Protein AF-A0A367ASD3-F1 (afdb_monomer)

Structure (mmCIF, N/CA/C/O backbone):
data_AF-A0A367ASD3-F1
#
_entry.id   AF-A0A367ASD3-F1
#
loop_
_atom_site.group_PDB
_atom_site.id
_atom_site.type_symbol
_atom_site.label_atom_id
_atom_site.label_alt_id
_atom_site.label_comp_id
_atom_site.label_asym_id
_atom_site.label_entity_id
_atom_site.label_seq_id
_atom_site.pdbx_PDB_ins_code
_atom_site.Cartn_x
_atom_site.Cartn_y
_atom_site.Cartn_z
_atom_site.occupancy
_atom_site.B_iso_or_equiv
_atom_site.auth_seq_id
_atom_site.auth_comp_id
_atom_site.auth_asym_id
_atom_site.auth_atom_id
_atom_site.pdbx_PDB_model_num
ATOM 1 N N . MET A 1 1 ? 16.271 14.890 27.462 1.00 40.84 1 MET A N 1
ATOM 2 C CA . MET A 1 1 ? 15.020 14.774 26.694 1.00 40.84 1 MET A CA 1
ATOM 3 C C . MET A 1 1 ? 15.464 14.511 25.269 1.00 40.84 1 MET A C 1
ATOM 5 O O . MET A 1 1 ? 15.968 15.437 24.648 1.00 40.84 1 MET A O 1
ATOM 9 N N . GLN A 1 2 ? 15.501 13.243 24.850 1.00 39.78 2 GLN A N 1
ATOM 10 C CA . GLN A 1 2 ? 15.823 12.922 23.456 1.00 39.78 2 GLN A CA 1
ATOM 11 C C . GLN A 1 2 ? 14.712 13.502 22.568 1.00 39.78 2 GLN A C 1
ATOM 13 O O . GLN A 1 2 ? 13.567 13.550 23.035 1.00 39.78 2 GLN A O 1
ATOM 18 N N . PRO A 1 3 ? 15.024 14.004 21.360 1.00 47.84 3 PRO A N 1
ATOM 19 C CA . PRO A 1 3 ? 13.974 14.286 20.393 1.00 47.84 3 PRO A CA 1
ATOM 20 C C . PRO A 1 3 ? 13.207 12.981 20.166 1.00 47.84 3 PRO A C 1
ATOM 22 O O . PRO A 1 3 ? 13.816 11.916 20.211 1.00 47.84 3 PRO A O 1
ATOM 25 N N . LEU A 1 4 ? 11.883 13.058 20.023 1.00 57.97 4 LEU A N 1
ATOM 26 C CA . LEU A 1 4 ? 11.088 11.909 19.585 1.00 57.97 4 LEU A CA 1
ATOM 27 C C . LEU A 1 4 ? 11.756 11.392 18.305 1.00 57.97 4 LEU A C 1
ATOM 29 O O . LEU A 1 4 ? 11.922 12.179 17.376 1.00 57.97 4 LEU A O 1
ATOM 33 N N . ASP A 1 5 ? 12.267 10.160 18.357 1.00 64.56 5 ASP A N 1
ATOM 34 C CA . ASP A 1 5 ? 13.192 9.609 17.368 1.00 64.56 5 ASP A CA 1
ATOM 35 C C . ASP A 1 5 ? 12.629 9.792 15.952 1.00 64.56 5 ASP A C 1
ATOM 37 O O . ASP A 1 5 ? 11.480 9.439 15.682 1.00 64.56 5 ASP A O 1
ATOM 41 N N . GLU A 1 6 ? 13.425 10.393 15.066 1.00 67.50 6 GLU A N 1
ATOM 42 C CA . GLU A 1 6 ? 13.063 10.546 13.658 1.00 67.50 6 GLU A CA 1
ATOM 43 C C . GLU A 1 6 ? 12.808 9.156 13.042 1.00 67.50 6 GLU A C 1
ATOM 45 O O . GLU A 1 6 ? 13.503 8.190 13.386 1.00 67.50 6 GLU A O 1
ATOM 50 N N . PRO A 1 7 ? 11.796 9.020 12.168 1.00 74.06 7 PRO A N 1
ATOM 51 C CA . PRO A 1 7 ? 11.500 7.758 11.501 1.00 74.06 7 PRO A CA 1
ATOM 52 C C . PRO A 1 7 ? 12.717 7.251 10.724 1.00 74.06 7 PRO A C 1
ATOM 54 O O . PRO A 1 7 ? 13.520 8.019 10.198 1.00 74.06 7 PRO A O 1
ATOM 57 N N . THR A 1 8 ? 12.860 5.929 10.637 1.00 88.12 8 THR A N 1
ATOM 58 C CA . THR A 1 8 ? 13.898 5.352 9.780 1.00 88.12 8 THR A CA 1
ATOM 59 C C . THR A 1 8 ? 13.582 5.656 8.317 1.00 88.12 8 THR A C 1
ATOM 61 O O . THR A 1 8 ? 12.414 5.732 7.939 1.00 88.12 8 THR A O 1
ATOM 64 N N . GLU A 1 9 ? 14.613 5.740 7.474 1.00 88.81 9 GLU A N 1
ATOM 65 C CA . GLU A 1 9 ? 14.449 5.902 6.021 1.00 88.81 9 GLU A CA 1
ATOM 66 C C . GLU A 1 9 ? 13.458 4.878 5.444 1.00 88.81 9 GLU A C 1
ATOM 68 O O . GLU A 1 9 ? 12.598 5.221 4.642 1.00 88.81 9 GLU A O 1
ATOM 73 N N . PHE A 1 10 ? 13.516 3.627 5.909 1.00 91.25 10 PHE A N 1
ATOM 74 C CA . PHE A 1 10 ? 12.555 2.596 5.524 1.00 91.25 10 PHE A CA 1
ATOM 75 C C . PHE A 1 10 ? 11.101 3.019 5.802 1.00 91.25 10 PHE A C 1
ATOM 77 O O . PHE A 1 10 ? 10.257 2.936 4.912 1.00 91.25 10 PHE A O 1
ATOM 84 N N . VAL A 1 11 ? 10.801 3.499 7.013 1.00 90.81 11 VAL A N 1
ATOM 85 C CA . VAL A 1 11 ? 9.446 3.927 7.398 1.00 90.81 11 VAL A CA 1
ATOM 86 C C . VAL A 1 11 ? 9.010 5.158 6.603 1.00 90.81 11 VAL A C 1
ATOM 88 O O . VAL A 1 11 ? 7.872 5.204 6.137 1.00 90.81 11 VAL A O 1
ATOM 91 N N . GLU A 1 12 ? 9.907 6.123 6.390 1.00 89.12 12 GLU A N 1
ATOM 92 C CA . GLU A 1 12 ? 9.629 7.302 5.561 1.00 89.12 12 GLU A CA 1
ATOM 93 C C . GLU A 1 12 ? 9.273 6.912 4.124 1.00 89.12 12 GLU A C 1
ATOM 95 O O . GLU A 1 12 ? 8.259 7.363 3.590 1.00 89.12 12 GLU A O 1
ATOM 100 N N . GLN A 1 13 ? 10.057 6.024 3.511 1.00 90.81 13 GLN A N 1
ATOM 101 C CA . GLN A 1 13 ? 9.833 5.574 2.138 1.00 90.81 13 GLN A CA 1
ATOM 102 C C . GLN A 1 13 ? 8.567 4.716 2.014 1.00 90.81 13 GLN A C 1
ATOM 104 O O . GLN A 1 13 ? 7.828 4.848 1.039 1.00 90.81 13 GLN A O 1
ATOM 109 N N . MET A 1 14 ? 8.242 3.894 3.019 1.00 92.81 14 MET A N 1
ATOM 110 C CA . MET A 1 14 ? 6.955 3.189 3.064 1.00 92.81 14 MET A CA 1
ATOM 111 C C . MET A 1 14 ? 5.778 4.162 3.171 1.00 92.81 14 MET A C 1
ATOM 113 O O . MET A 1 14 ? 4.763 3.973 2.501 1.00 92.81 14 MET A O 1
ATOM 117 N N . TYR A 1 15 ? 5.898 5.216 3.981 1.00 91.44 15 TYR A N 1
ATOM 118 C CA . TYR A 1 15 ? 4.849 6.226 4.098 1.00 91.44 15 TYR A CA 1
ATOM 119 C C . TYR A 1 15 ? 4.668 6.997 2.786 1.00 91.44 15 TYR A C 1
ATOM 121 O O . TYR A 1 15 ? 3.534 7.195 2.343 1.00 91.44 15 TYR A O 1
ATOM 129 N N . LEU A 1 16 ? 5.766 7.365 2.117 1.00 90.06 16 LEU A N 1
ATOM 130 C CA . LEU A 1 16 ? 5.723 7.985 0.792 1.00 90.06 16 LEU A CA 1
ATOM 131 C C . LEU A 1 16 ? 5.032 7.082 -0.234 1.00 90.06 16 LEU A C 1
ATOM 133 O O . LEU A 1 16 ? 4.133 7.559 -0.919 1.00 90.06 16 LEU A O 1
ATOM 137 N N . ALA A 1 17 ? 5.331 5.780 -0.264 1.00 92.50 17 ALA A N 1
ATOM 138 C CA . ALA A 1 17 ? 4.645 4.836 -1.152 1.00 92.50 17 ALA A CA 1
ATOM 139 C C . ALA A 1 17 ? 3.120 4.797 -0.917 1.00 92.50 17 ALA A C 1
ATOM 141 O O . ALA A 1 17 ? 2.334 4.640 -1.850 1.00 92.50 17 ALA A O 1
ATOM 142 N N . VAL A 1 18 ? 2.662 4.982 0.325 1.00 93.38 18 VAL A N 1
ATOM 143 C CA . VAL A 1 18 ? 1.227 5.081 0.633 1.00 93.38 18 VAL A CA 1
ATOM 144 C C . VAL A 1 18 ? 0.636 6.417 0.169 1.00 93.38 18 VAL A C 1
ATOM 146 O O . VAL A 1 18 ? -0.470 6.441 -0.374 1.00 93.38 18 VAL A O 1
ATOM 149 N N . VAL A 1 19 ? 1.350 7.528 0.379 1.00 90.44 19 VAL A N 1
ATOM 150 C CA . VAL A 1 19 ? 0.925 8.883 -0.020 1.00 90.44 19 VAL A CA 1
ATOM 151 C C . VAL A 1 19 ? 0.854 9.032 -1.539 1.00 90.44 19 VAL A C 1
ATOM 153 O O . VAL A 1 19 ? -0.086 9.637 -2.053 1.00 90.44 19 VAL A O 1
ATOM 156 N N . GLU A 1 20 ? 1.827 8.469 -2.249 1.00 90.81 20 GLU A N 1
ATOM 157 C CA . GLU A 1 20 ? 1.889 8.413 -3.714 1.00 90.81 20 GLU A CA 1
ATOM 158 C C . GLU A 1 20 ? 0.974 7.331 -4.298 1.00 90.81 20 GLU A C 1
ATOM 160 O O . GLU A 1 20 ? 0.796 7.223 -5.514 1.00 90.81 20 GLU A O 1
ATOM 165 N N . GLU A 1 21 ? 0.336 6.567 -3.415 1.00 93.56 21 GLU A N 1
ATOM 166 C CA . GLU A 1 21 ? -0.616 5.521 -3.734 1.00 93.56 21 GLU A CA 1
ATOM 167 C C . GLU A 1 21 ? -0.013 4.444 -4.640 1.00 93.56 21 GLU A C 1
ATOM 169 O O . GLU A 1 21 ? -0.672 3.997 -5.576 1.00 93.56 21 GLU A O 1
ATOM 174 N N . SER A 1 22 ? 1.244 4.061 -4.412 1.00 94.38 22 SER A N 1
ATOM 175 C CA . SER A 1 22 ? 1.999 3.108 -5.232 1.00 94.38 22 SER A CA 1
ATOM 176 C C . SER A 1 22 ? 1.292 1.759 -5.363 1.00 94.38 22 SER A C 1
ATOM 178 O O . SER A 1 22 ? 0.518 1.342 -4.488 1.00 94.38 22 SER A O 1
ATOM 180 N N . TRP A 1 23 ? 1.575 1.046 -6.456 1.00 95.56 23 TRP A N 1
ATOM 181 C CA . TRP A 1 23 ? 1.150 -0.346 -6.583 1.00 95.56 23 TRP A CA 1
ATOM 182 C C . TRP A 1 23 ? 1.956 -1.233 -5.631 1.00 95.56 23 TRP A C 1
ATOM 184 O O . TRP A 1 23 ? 3.151 -1.018 -5.429 1.00 95.56 23 TRP A O 1
ATOM 194 N N . LEU A 1 24 ? 1.336 -2.283 -5.085 1.00 96.31 24 LEU A N 1
ATOM 195 C CA . LEU A 1 24 ? 2.019 -3.197 -4.160 1.00 96.31 24 LEU A CA 1
ATOM 196 C C . LEU A 1 24 ? 3.270 -3.846 -4.766 1.00 96.31 24 LEU A C 1
ATOM 198 O O . LEU A 1 24 ? 4.229 -4.100 -4.041 1.00 96.31 24 LEU A O 1
ATOM 202 N N . TRP A 1 25 ? 3.285 -4.103 -6.079 1.00 95.44 25 TRP A N 1
ATOM 203 C CA . TRP A 1 25 ? 4.454 -4.690 -6.744 1.00 95.44 25 TRP A CA 1
ATOM 204 C C . TRP A 1 25 ? 5.669 -3.750 -6.804 1.00 95.44 25 TRP A C 1
ATOM 206 O O . TRP A 1 25 ? 6.789 -4.235 -6.952 1.00 95.44 25 TRP A O 1
ATOM 216 N N . GLU A 1 26 ? 5.469 -2.435 -6.676 1.00 94.38 26 GLU A N 1
ATOM 217 C CA . GLU A 1 26 ? 6.547 -1.436 -6.691 1.00 94.38 26 GLU A CA 1
ATOM 218 C C . GLU A 1 26 ? 7.197 -1.276 -5.316 1.00 94.38 26 GLU A C 1
ATOM 220 O O . GLU A 1 26 ? 8.391 -1.009 -5.227 1.00 94.38 26 GLU A O 1
ATOM 225 N N . VAL A 1 27 ? 6.432 -1.486 -4.239 1.00 94.06 27 VAL A N 1
ATOM 226 C CA . VAL A 1 27 ? 6.848 -1.173 -2.862 1.00 94.06 27 VAL A CA 1
ATOM 227 C C . VAL A 1 27 ? 8.206 -1.787 -2.485 1.00 94.06 27 VAL A C 1
ATOM 229 O O . VAL A 1 27 ? 9.055 -1.059 -1.970 1.00 94.06 27 VAL A O 1
ATOM 232 N N . PRO A 1 28 ? 8.485 -3.085 -2.732 1.00 94.62 28 PRO A N 1
ATOM 233 C CA . PRO A 1 28 ? 9.779 -3.662 -2.367 1.00 94.62 28 PRO A CA 1
ATOM 234 C C . PRO A 1 28 ? 10.916 -3.264 -3.315 1.00 94.62 28 PRO A C 1
ATOM 236 O O . PRO A 1 28 ? 12.081 -3.378 -2.940 1.00 94.62 28 PRO A O 1
ATOM 239 N N . LEU A 1 29 ? 10.602 -2.828 -4.541 1.00 90.81 29 LEU A N 1
ATOM 240 C CA . LEU A 1 29 ? 11.611 -2.479 -5.545 1.00 90.81 29 LEU A CA 1
ATOM 241 C C . LEU A 1 29 ? 12.361 -1.198 -5.181 1.00 90.81 29 LEU A C 1
ATOM 243 O O . LEU A 1 29 ? 13.493 -1.020 -5.628 1.00 90.81 29 LEU A O 1
ATOM 247 N N . GLY A 1 30 ? 11.752 -0.349 -4.351 1.00 80.94 30 GLY A N 1
ATOM 248 C CA . GLY A 1 30 ? 12.292 0.966 -4.056 1.00 80.94 30 GLY A CA 1
ATOM 249 C C . GLY A 1 30 ? 12.050 1.956 -5.193 1.00 80.94 30 GLY A C 1
ATOM 250 O O . GLY A 1 30 ? 11.450 1.625 -6.219 1.00 80.94 30 GLY A O 1
ATOM 251 N N . VAL A 1 31 ? 12.504 3.193 -5.005 1.00 74.06 31 VAL A N 1
ATOM 252 C CA . VAL A 1 31 ? 12.306 4.276 -5.976 1.00 74.06 31 VAL A CA 1
ATOM 253 C C . VAL A 1 31 ? 13.643 4.967 -6.250 1.00 74.06 31 VAL A C 1
ATOM 255 O O . VAL A 1 31 ? 14.314 5.386 -5.304 1.00 74.06 31 VAL A O 1
ATOM 258 N N . PRO A 1 32 ? 14.0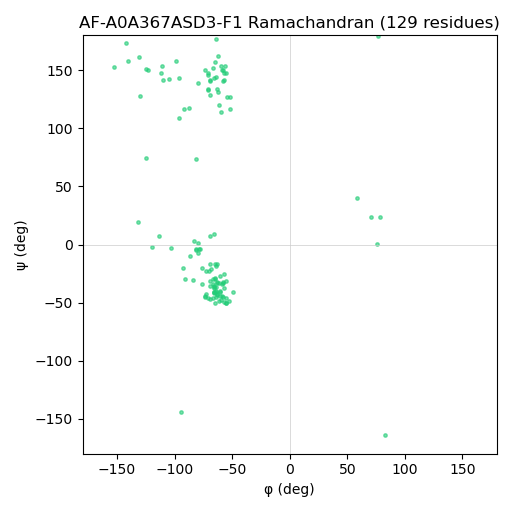48 5.114 -7.525 1.00 67.38 32 PRO A N 1
ATOM 259 C CA . PRO A 1 32 ? 15.151 5.991 -7.888 1.00 67.38 32 PRO A CA 1
ATOM 260 C C . PRO A 1 32 ? 14.673 7.450 -7.942 1.00 67.38 32 PRO A C 1
ATOM 262 O O . PRO A 1 32 ? 13.638 7.743 -8.538 1.00 67.38 32 PRO A O 1
ATOM 265 N N . ASP A 1 33 ? 15.471 8.397 -7.445 1.00 67.75 33 ASP A N 1
ATOM 266 C CA . ASP A 1 33 ? 15.178 9.846 -7.517 1.00 67.75 33 ASP A CA 1
ATOM 267 C C . ASP A 1 33 ? 15.253 10.461 -8.944 1.00 67.75 33 ASP A C 1
ATOM 269 O O . ASP A 1 33 ? 15.137 11.674 -9.159 1.00 67.75 33 ASP A O 1
ATOM 273 N N . GLY A 1 34 ? 15.415 9.612 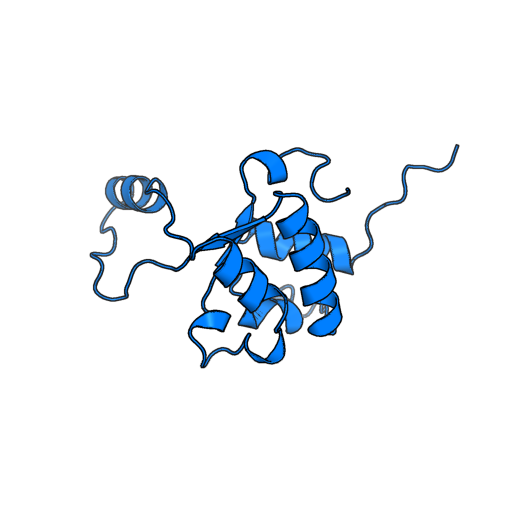-9.963 1.00 57.00 34 GLY A N 1
ATOM 274 C CA . GLY A 1 34 ? 15.231 9.944 -11.375 1.00 57.00 34 GLY A CA 1
ATOM 275 C C . GLY A 1 34 ? 16.345 10.770 -12.025 1.00 57.00 34 GLY A C 1
ATOM 276 O O . GLY A 1 34 ? 16.235 11.064 -13.214 1.00 57.00 34 GLY A O 1
ATOM 277 N N . HIS A 1 35 ? 17.417 11.133 -11.309 1.00 56.44 35 HIS A N 1
ATOM 278 C CA . HIS A 1 35 ? 18.497 11.984 -11.849 1.00 56.44 35 HIS A CA 1
ATOM 279 C C . HIS A 1 35 ? 19.912 11.445 -11.577 1.00 56.44 35 HIS A C 1
ATOM 281 O O . HIS A 1 35 ? 20.893 12.182 -11.682 1.00 56.44 35 HIS A O 1
ATOM 287 N N . GLY A 1 36 ? 20.027 10.149 -11.274 1.00 55.84 36 GLY A N 1
ATOM 288 C CA . GLY A 1 36 ? 21.294 9.509 -10.909 1.00 55.84 36 GLY A CA 1
ATOM 289 C C . GLY A 1 36 ? 21.726 9.786 -9.467 1.00 55.84 36 GLY A C 1
ATOM 290 O O . GLY A 1 36 ? 22.926 9.757 -9.194 1.00 55.84 36 GLY A O 1
ATOM 291 N N . GLY A 1 37 ? 20.782 10.111 -8.579 1.00 58.06 37 GLY A N 1
ATOM 292 C CA . GLY A 1 37 ? 21.032 10.287 -7.154 1.00 58.06 37 GLY A CA 1
ATOM 293 C C . GLY A 1 37 ? 20.768 9.015 -6.342 1.00 58.06 37 GLY A C 1
ATOM 294 O O . GLY A 1 37 ? 21.129 7.920 -6.774 1.00 58.06 37 GLY A O 1
ATOM 295 N N . TYR A 1 38 ? 20.249 9.181 -5.122 1.00 61.88 38 TYR A N 1
ATOM 296 C CA . TYR A 1 38 ? 20.167 8.118 -4.115 1.00 61.88 38 TYR A CA 1
ATOM 297 C C . TYR A 1 38 ? 19.118 7.064 -4.497 1.00 61.88 38 TYR A C 1
ATOM 299 O O . TYR A 1 38 ? 17.989 7.386 -4.868 1.00 61.88 38 TYR A O 1
ATOM 307 N N . GLU A 1 39 ? 19.500 5.791 -4.394 1.00 76.38 39 GLU A N 1
ATOM 308 C CA . GLU A 1 39 ? 18.575 4.663 -4.495 1.00 76.38 39 GLU A CA 1
ATOM 309 C C . GLU A 1 39 ? 17.996 4.387 -3.105 1.00 76.38 39 GLU A C 1
ATOM 311 O O . GLU A 1 39 ? 18.736 4.067 -2.173 1.00 76.38 39 GLU A O 1
ATOM 316 N N . HIS A 1 40 ? 16.678 4.530 -2.961 1.00 83.81 40 HIS A N 1
ATOM 317 C CA . HIS A 1 40 ? 15.968 4.122 -1.753 1.00 83.81 40 HIS A CA 1
ATOM 318 C C . HIS A 1 40 ? 15.484 2.685 -1.925 1.00 83.81 40 HIS A C 1
ATOM 320 O O . HIS A 1 40 ? 14.652 2.417 -2.792 1.00 83.81 40 HIS A O 1
ATOM 326 N N . GLY A 1 41 ? 15.979 1.768 -1.095 1.00 84.50 41 GLY A N 1
ATOM 327 C CA . GLY A 1 41 ? 15.753 0.332 -1.269 1.00 84.50 41 GLY A CA 1
ATOM 328 C C . GLY A 1 41 ? 16.720 -0.306 -2.283 1.00 84.50 41 GLY A C 1
ATOM 329 O O . GLY A 1 41 ? 17.758 0.278 -2.591 1.00 84.50 41 GLY A O 1
ATOM 330 N N . PRO A 1 42 ? 16.436 -1.523 -2.785 1.00 91.75 42 PRO A N 1
ATOM 331 C CA . PRO A 1 42 ? 15.241 -2.326 -2.532 1.00 91.75 42 PRO A CA 1
ATOM 332 C C . PRO A 1 42 ? 15.129 -2.768 -1.069 1.00 91.75 42 PRO A C 1
ATOM 334 O O . PRO A 1 42 ? 16.124 -2.870 -0.351 1.00 91.75 42 PRO A O 1
ATOM 337 N N . TRP A 1 43 ? 13.908 -3.065 -0.641 1.00 93.19 43 TRP A N 1
ATOM 338 C CA . TRP A 1 43 ? 13.598 -3.491 0.724 1.00 93.19 43 TRP A CA 1
ATOM 339 C C . TRP A 1 43 ? 13.166 -4.958 0.746 1.00 93.19 43 TRP A C 1
ATOM 341 O O . TRP A 1 43 ? 12.643 -5.476 -0.242 1.00 93.19 43 TRP A O 1
ATOM 351 N N . ASP A 1 44 ? 13.365 -5.645 1.875 1.00 95.69 44 ASP A N 1
ATOM 352 C CA . ASP A 1 44 ? 12.851 -7.007 2.050 1.00 95.69 44 ASP A CA 1
ATOM 353 C C . ASP A 1 44 ? 11.311 -6.985 1.946 1.00 95.69 44 ASP A C 1
ATOM 355 O O . ASP A 1 44 ? 10.659 -6.343 2.777 1.00 95.69 44 ASP A O 1
ATOM 359 N N . PRO A 1 45 ? 10.692 -7.705 0.985 1.00 96.81 45 PRO A N 1
ATOM 360 C CA . PRO A 1 45 ? 9.237 -7.753 0.867 1.00 96.81 45 PRO A CA 1
ATOM 361 C C . PRO A 1 45 ? 8.541 -8.197 2.161 1.00 96.81 45 PRO A C 1
ATOM 363 O O . PRO A 1 45 ? 7.431 -7.750 2.453 1.00 96.81 45 PRO A O 1
ATOM 366 N N . ALA A 1 46 ? 9.185 -9.052 2.966 1.00 97.75 46 ALA A N 1
ATOM 367 C CA . ALA A 1 46 ? 8.646 -9.463 4.257 1.00 97.75 46 ALA A CA 1
ATOM 368 C C . ALA A 1 46 ? 8.647 -8.316 5.280 1.00 97.75 46 ALA A C 1
ATOM 370 O O . ALA A 1 46 ? 7.770 -8.268 6.140 1.00 97.75 46 ALA A O 1
ATOM 371 N N . GLU A 1 47 ? 9.605 -7.393 5.207 1.00 96.62 47 GLU A N 1
ATOM 372 C CA . GLU A 1 47 ? 9.644 -6.199 6.051 1.00 96.62 47 GLU A CA 1
ATOM 373 C C . GLU A 1 47 ? 8.592 -5.173 5.629 1.00 96.62 47 GLU A C 1
ATOM 375 O O . GLU A 1 47 ? 7.821 -4.726 6.480 1.00 96.62 47 GLU A O 1
ATOM 380 N N . CYS A 1 48 ? 8.455 -4.914 4.323 1.00 97.00 48 CYS A N 1
ATOM 381 C CA . CYS A 1 48 ? 7.371 -4.089 3.777 1.00 97.00 48 CYS A CA 1
ATOM 382 C C . CYS A 1 48 ? 5.995 -4.628 4.196 1.00 97.00 48 CYS A C 1
ATOM 384 O O . CYS A 1 48 ? 5.144 -3.880 4.673 1.00 97.00 48 CYS A O 1
ATOM 386 N N . SER A 1 49 ? 5.791 -5.945 4.079 1.00 98.12 49 SER A N 1
ATOM 387 C CA . SER A 1 49 ? 4.575 -6.630 4.533 1.00 98.12 49 SER A CA 1
ATOM 388 C C . SER A 1 49 ? 4.301 -6.408 6.017 1.00 98.12 49 SER A C 1
ATOM 390 O O . SER A 1 49 ? 3.199 -5.988 6.366 1.00 98.12 49 SER A O 1
ATOM 392 N N . ARG A 1 50 ? 5.290 -6.612 6.898 1.00 97.81 50 ARG A N 1
ATOM 393 C CA . ARG A 1 50 ? 5.117 -6.374 8.342 1.00 97.81 50 ARG A CA 1
ATOM 394 C C . ARG A 1 50 ? 4.700 -4.934 8.638 1.00 97.81 50 ARG A C 1
ATOM 396 O O . ARG A 1 50 ? 3.776 -4.736 9.427 1.00 97.81 50 ARG A O 1
ATOM 403 N N . GLN A 1 51 ? 5.341 -3.953 8.003 1.00 96.00 51 GLN A N 1
ATOM 404 C CA . GLN A 1 51 ? 5.014 -2.542 8.206 1.00 96.00 51 GLN A CA 1
ATOM 405 C C . GLN A 1 51 ? 3.595 -2.218 7.723 1.00 96.00 51 GLN A C 1
ATOM 407 O O . 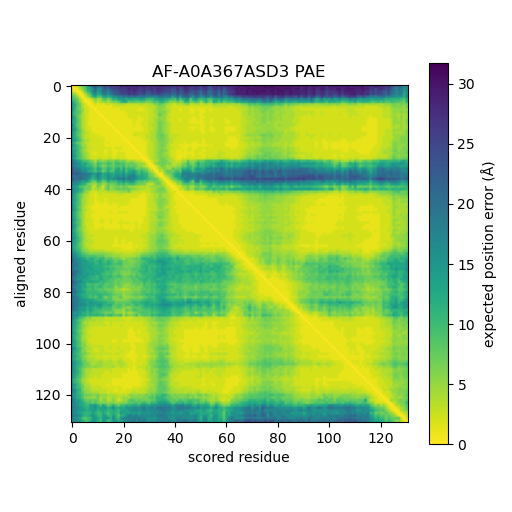GLN A 1 51 ? 2.790 -1.677 8.480 1.00 96.00 51 GLN A O 1
ATOM 412 N N . LEU A 1 52 ? 3.249 -2.610 6.493 1.00 96.69 52 LEU A N 1
ATOM 413 C CA . LEU A 1 52 ? 1.939 -2.324 5.906 1.00 96.69 52 LEU A CA 1
ATOM 414 C C . LEU A 1 52 ? 0.797 -3.045 6.630 1.00 96.69 52 LEU A C 1
ATOM 416 O O . LEU A 1 52 ? -0.266 -2.458 6.808 1.00 96.69 52 LEU A O 1
ATOM 420 N N . VAL A 1 53 ? 1.003 -4.282 7.095 1.00 97.94 53 VAL A N 1
ATOM 421 C CA . VAL A 1 53 ? 0.023 -4.992 7.936 1.00 97.94 53 VAL A CA 1
ATOM 422 C C . VAL A 1 53 ? -0.167 -4.277 9.271 1.00 97.94 53 VAL A C 1
ATOM 424 O O . VAL A 1 53 ? -1.300 -4.151 9.722 1.00 97.94 53 VAL A O 1
ATOM 427 N N . THR A 1 54 ? 0.908 -3.774 9.882 1.00 95.94 54 THR A N 1
ATOM 428 C CA . THR A 1 54 ? 0.826 -3.028 11.149 1.00 95.94 54 THR A CA 1
ATOM 429 C C . THR A 1 54 ? -0.021 -1.769 10.979 1.00 95.94 54 THR A C 1
ATOM 431 O O . THR A 1 54 ? -0.965 -1.549 11.736 1.00 95.94 54 THR A O 1
ATOM 434 N N . TRP A 1 55 ? 0.241 -0.986 9.931 1.00 95.50 55 TRP A N 1
ATOM 435 C CA . TRP A 1 55 ? -0.564 0.192 9.615 1.00 95.50 55 TRP A CA 1
ATOM 436 C C . TRP A 1 55 ? -1.998 -0.142 9.201 1.00 95.50 55 TRP A C 1
ATOM 438 O O . TRP A 1 55 ? -2.919 0.604 9.534 1.00 95.50 55 TRP A O 1
ATOM 448 N N . PHE A 1 56 ? -2.216 -1.251 8.494 1.00 96.25 56 PHE A N 1
ATOM 449 C CA . PHE A 1 56 ? -3.553 -1.692 8.104 1.00 96.25 56 PHE A CA 1
ATOM 450 C C . PHE A 1 56 ? -4.378 -2.100 9.328 1.00 96.25 56 PHE A C 1
ATOM 452 O O . PHE A 1 56 ? -5.512 -1.651 9.482 1.00 96.25 56 PHE A O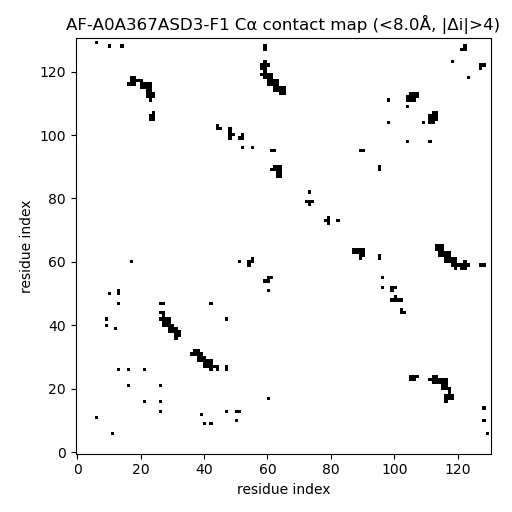 1
ATOM 459 N N . ASP A 1 57 ? -3.797 -2.889 10.235 1.00 95.81 57 ASP A N 1
ATOM 460 C CA . ASP A 1 57 ? -4.442 -3.318 11.481 1.00 95.81 57 ASP A CA 1
ATOM 461 C C . ASP A 1 57 ? -4.704 -2.116 12.420 1.00 95.81 57 ASP A C 1
ATOM 463 O O . ASP A 1 57 ? -5.689 -2.113 13.160 1.00 95.81 57 ASP A O 1
ATOM 467 N N . ALA A 1 58 ? -3.886 -1.058 12.339 1.00 93.19 58 ALA A N 1
ATOM 468 C CA . ALA A 1 58 ? -4.119 0.230 13.002 1.00 93.19 58 ALA A CA 1
ATOM 469 C C . ALA A 1 58 ? -5.140 1.136 12.276 1.00 93.19 58 ALA A C 1
ATOM 471 O O . ALA A 1 58 ? -5.480 2.214 12.768 1.00 93.19 58 ALA A O 1
ATOM 472 N N . GLY A 1 59 ? -5.649 0.717 11.114 1.00 93.12 59 GLY A N 1
ATOM 473 C CA . GLY A 1 59 ? -6.622 1.464 10.320 1.00 93.12 59 GLY A CA 1
ATOM 474 C C . GLY A 1 59 ? -6.050 2.712 9.649 1.00 93.12 59 GLY A C 1
ATOM 475 O O . GLY A 1 59 ? -6.806 3.636 9.363 1.00 93.12 59 GLY A O 1
ATOM 476 N N . LEU A 1 60 ? -4.738 2.773 9.419 1.00 92.62 60 LEU A N 1
ATOM 477 C CA . LEU A 1 60 ? -4.029 3.922 8.843 1.00 92.62 60 LEU A CA 1
ATOM 478 C C . LEU A 1 60 ? -3.932 3.841 7.316 1.00 92.62 60 LEU A C 1
ATOM 480 O O . LEU A 1 60 ? -3.939 4.867 6.635 1.00 92.62 60 LEU A O 1
ATOM 484 N N . VAL A 1 61 ? -3.888 2.625 6.773 1.00 94.88 61 VAL A N 1
ATOM 485 C CA . VAL A 1 61 ? -3.793 2.379 5.330 1.00 94.88 61 VAL A CA 1
ATOM 486 C C . VAL A 1 61 ? -4.913 1.480 4.841 1.00 94.88 61 VAL A C 1
ATOM 488 O O . VAL A 1 61 ? -5.417 0.626 5.567 1.00 94.88 61 VAL A O 1
ATOM 491 N N . GLU A 1 62 ? -5.282 1.671 3.584 1.00 95.44 62 GLU A N 1
ATOM 492 C CA . GLU A 1 62 ? -6.284 0.886 2.873 1.00 95.44 62 GLU A CA 1
ATOM 493 C C . GLU A 1 62 ? -5.727 0.447 1.512 1.00 95.44 62 GLU A C 1
ATOM 495 O O . GLU A 1 62 ? -4.768 1.027 0.995 1.00 95.44 62 GLU A O 1
ATOM 500 N N . LEU A 1 63 ? -6.348 -0.581 0.926 1.00 96.38 63 LEU A N 1
ATOM 501 C CA . LEU A 1 63 ? -6.074 -1.024 -0.439 1.00 96.38 63 LEU A CA 1
ATOM 502 C C . LEU A 1 63 ? -7.261 -0.708 -1.340 1.00 96.38 63 LEU A C 1
ATOM 504 O O . LEU A 1 63 ? -8.414 -0.894 -0.948 1.00 96.38 63 LEU A O 1
ATOM 508 N N . TYR A 1 64 ? -6.981 -0.303 -2.573 1.00 94.69 64 TYR A N 1
ATOM 509 C CA . TYR A 1 64 ? -8.006 -0.151 -3.599 1.00 94.69 64 TYR A CA 1
ATOM 510 C C . TYR A 1 64 ? -7.522 -0.630 -4.966 1.00 94.69 64 TYR A C 1
ATOM 512 O O . TYR A 1 64 ? -6.323 -0.727 -5.215 1.00 94.69 64 TYR A O 1
ATOM 520 N N . ALA A 1 65 ? -8.469 -0.956 -5.842 1.00 91.31 65 ALA A N 1
ATOM 521 C CA . ALA A 1 65 ? -8.183 -1.281 -7.233 1.00 91.31 65 ALA A CA 1
ATOM 522 C C . ALA A 1 65 ? -8.388 -0.049 -8.121 1.00 91.31 65 ALA A C 1
ATOM 524 O O . ALA A 1 65 ? -9.332 0.725 -7.918 1.00 91.31 65 ALA A O 1
ATOM 525 N N . ASP A 1 66 ? -7.532 0.103 -9.131 1.00 85.06 66 ASP A N 1
ATOM 526 C CA . ASP A 1 66 ? -7.790 1.053 -10.209 1.00 85.06 66 ASP A CA 1
ATOM 527 C C . ASP A 1 66 ? -9.118 0.712 -10.913 1.00 85.06 66 ASP A C 1
ATOM 529 O O . ASP A 1 66 ? -9.519 -0.457 -10.980 1.00 85.06 66 ASP A O 1
ATOM 533 N N . PRO A 1 67 ? -9.829 1.714 -11.459 1.00 79.81 67 PRO A N 1
ATOM 534 C CA . PRO A 1 67 ? -10.957 1.451 -12.341 1.00 79.81 67 PRO A CA 1
ATOM 535 C C . PRO A 1 67 ? -10.536 0.550 -13.512 1.00 79.81 67 PRO A C 1
ATOM 537 O O . PRO A 1 67 ? -9.405 0.675 -13.985 1.00 79.81 67 PRO A O 1
ATOM 540 N N . PRO A 1 68 ? -11.437 -0.313 -14.017 1.00 78.56 68 PRO A N 1
ATOM 541 C CA . PRO A 1 68 ? -11.112 -1.214 -15.117 1.00 78.56 68 PRO A CA 1
ATOM 542 C C . PRO A 1 68 ? -10.685 -0.431 -16.366 1.00 78.56 68 PRO A C 1
ATOM 544 O O . PRO A 1 68 ? -11.091 0.716 -16.562 1.00 78.56 68 PRO A O 1
ATOM 547 N N . ASP A 1 69 ? -9.876 -1.052 -17.225 1.00 78.06 69 ASP A N 1
ATOM 548 C CA . ASP A 1 69 ? -9.279 -0.384 -18.392 1.00 78.06 69 ASP A CA 1
ATOM 549 C C . ASP A 1 69 ? -10.304 0.161 -19.394 1.00 78.06 69 ASP A C 1
ATOM 551 O O . ASP A 1 69 ? -10.038 1.148 -20.084 1.00 78.06 69 ASP A O 1
ATOM 555 N N . ASP A 1 70 ? -11.486 -0.452 -19.458 1.00 81.81 70 ASP A N 1
ATOM 556 C CA . ASP A 1 70 ? -12.602 -0.020 -20.298 1.00 81.81 70 ASP A CA 1
ATOM 557 C C . ASP A 1 70 ? -13.425 1.123 -19.678 1.00 81.81 70 ASP A C 1
ATOM 559 O O . ASP A 1 70 ? -14.330 1.664 -20.325 1.00 81.81 70 ASP A O 1
ATOM 563 N N . ALA A 1 71 ? -13.103 1.545 -18.449 1.00 80.81 71 ALA A N 1
ATOM 564 C CA . ALA A 1 71 ? -13.740 2.689 -17.828 1.00 80.81 71 ALA A CA 1
ATOM 565 C C . ALA A 1 71 ? -13.459 3.953 -18.659 1.00 80.81 71 ALA A C 1
ATOM 567 O O . ALA A 1 71 ? -12.305 4.250 -18.986 1.00 80.81 71 ALA A O 1
ATOM 568 N N . PRO A 1 72 ? -14.492 4.759 -18.971 1.00 82.12 72 PRO A N 1
ATOM 569 C CA . PRO A 1 72 ? -14.313 5.970 -19.755 1.00 82.12 72 PRO A CA 1
ATOM 570 C C . PRO A 1 72 ? -13.344 6.915 -19.039 1.00 82.12 72 PRO A C 1
ATOM 572 O O . PRO A 1 72 ? -13.634 7.422 -17.949 1.00 82.12 72 PRO A O 1
ATOM 575 N N . ARG A 1 73 ? -12.179 7.132 -19.658 1.00 84.69 73 ARG A N 1
ATOM 576 C CA . ARG A 1 73 ? -11.154 8.042 -19.149 1.00 84.69 73 ARG A CA 1
ATOM 577 C C . ARG A 1 73 ? -11.646 9.489 -19.270 1.00 84.69 73 ARG A C 1
ATOM 579 O O . ARG A 1 73 ? -12.299 9.832 -20.258 1.00 84.69 73 ARG A O 1
ATOM 586 N N . PRO A 1 74 ? -11.349 10.340 -18.277 1.00 87.38 74 PRO A N 1
ATOM 587 C CA . PRO A 1 74 ? -11.759 11.734 -18.309 1.00 87.38 74 PRO A CA 1
ATOM 588 C C . PRO A 1 74 ? -11.111 12.467 -19.487 1.00 87.38 74 PRO A C 1
ATOM 590 O O . PRO A 1 74 ? -9.911 12.344 -19.723 1.00 87.38 74 PRO A O 1
ATOM 593 N N . ARG A 1 75 ? -11.912 13.242 -20.219 1.00 91.88 75 ARG A N 1
ATOM 594 C CA . ARG A 1 75 ? -11.482 13.988 -21.413 1.00 91.88 75 ARG A CA 1
ATOM 595 C C . ARG A 1 75 ? -11.050 15.414 -21.095 1.00 91.88 75 ARG A C 1
ATOM 597 O O . ARG A 1 75 ? -10.345 16.036 -21.884 1.00 91.88 75 ARG A O 1
ATOM 604 N N . ASP A 1 76 ? -11.489 15.934 -19.954 1.00 92.94 76 ASP A N 1
ATOM 605 C CA . ASP A 1 76 ? -11.167 17.272 -19.474 1.00 92.94 76 ASP A CA 1
ATOM 606 C C . ASP A 1 76 ? -10.957 17.299 -17.950 1.00 92.94 76 ASP A C 1
ATOM 608 O O . ASP A 1 76 ? -11.169 16.312 -17.242 1.00 92.94 76 ASP A O 1
ATOM 612 N N . LEU A 1 77 ? -10.532 18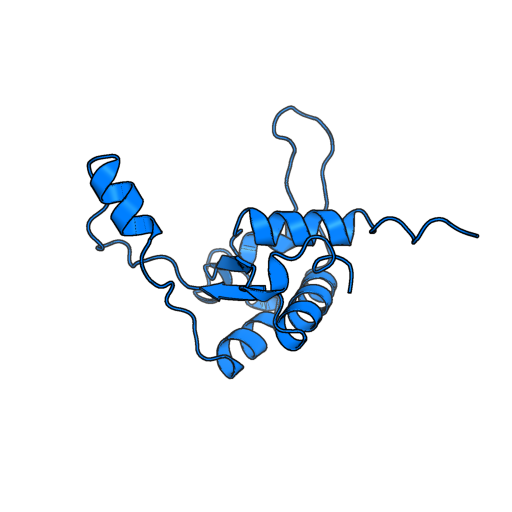.453 -17.429 1.00 86.44 77 LEU A N 1
ATOM 613 C CA . LEU A 1 77 ? -10.223 18.634 -16.008 1.00 86.44 77 LEU A CA 1
ATOM 614 C C . LEU A 1 77 ? -11.444 18.452 -15.091 1.00 86.44 77 LEU A C 1
ATOM 616 O O . LEU A 1 77 ? -11.300 18.019 -13.947 1.00 86.44 77 LEU A O 1
ATOM 620 N N . ARG A 1 78 ? -12.650 18.797 -15.556 1.00 89.25 78 ARG A N 1
ATOM 621 C CA . ARG A 1 78 ? -13.877 18.642 -14.766 1.00 89.25 78 ARG A CA 1
ATOM 622 C C . ARG A 1 78 ? -14.226 17.165 -14.643 1.00 89.25 78 ARG A C 1
ATOM 624 O O . ARG A 1 78 ? -14.518 16.711 -13.537 1.00 89.25 78 ARG A O 1
ATOM 631 N N . GLU A 1 79 ? -14.165 16.432 -15.750 1.00 90.25 79 GLU A N 1
ATOM 632 C CA . GLU A 1 79 ? -14.323 14.979 -15.765 1.00 90.25 79 GLU A CA 1
ATOM 633 C C . GLU A 1 79 ? -13.241 14.314 -14.909 1.00 90.25 79 GLU A C 1
ATOM 635 O O . GLU A 1 79 ? -13.561 13.430 -14.122 1.00 90.25 79 GLU A O 1
ATOM 640 N N . TRP A 1 80 ? -11.992 14.786 -14.973 1.00 84.06 80 TRP A N 1
ATOM 641 C CA . TRP A 1 80 ? -10.886 14.249 -14.174 1.00 84.06 80 TRP A CA 1
ATOM 642 C C . TRP A 1 80 ? -11.114 14.436 -12.673 1.00 84.06 80 TRP A C 1
ATOM 644 O O . TRP A 1 80 ? -10.929 13.500 -11.898 1.00 84.06 80 TRP A O 1
ATOM 654 N N . ARG A 1 81 ? -11.586 15.612 -12.244 1.00 83.56 81 ARG A N 1
ATOM 655 C CA . ARG A 1 81 ? -11.943 15.857 -10.835 1.00 83.56 81 ARG A CA 1
ATOM 656 C C . ARG A 1 81 ? -13.093 14.967 -10.378 1.00 83.56 81 ARG A C 1
ATOM 658 O O . ARG A 1 81 ? -13.038 14.418 -9.285 1.00 83.56 81 ARG A O 1
ATOM 665 N N . ALA A 1 82 ? -14.118 14.808 -11.213 1.00 83.31 82 ALA A N 1
ATOM 666 C CA . ALA A 1 82 ? -15.239 13.923 -10.910 1.00 8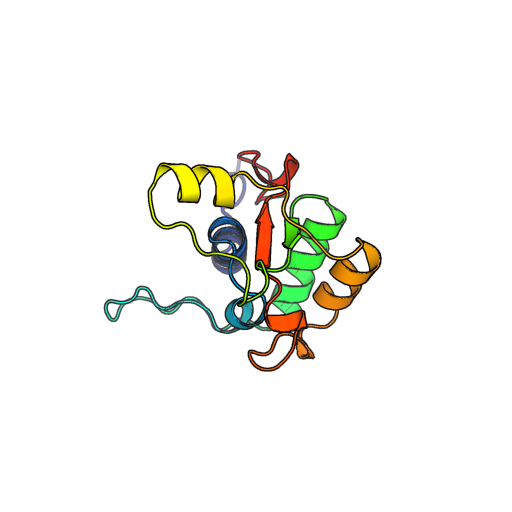3.31 82 ALA A CA 1
ATOM 667 C C . ALA A 1 82 ? -14.817 12.446 -10.875 1.00 83.31 82 ALA A C 1
ATOM 669 O O . ALA A 1 82 ? -15.367 11.682 -10.092 1.00 83.31 82 ALA A O 1
ATOM 670 N N . TRP A 1 83 ? -13.856 12.051 -11.712 1.00 81.19 83 TRP A N 1
ATOM 671 C CA . TRP A 1 83 ? -13.303 10.702 -11.773 1.00 81.19 83 TRP A CA 1
A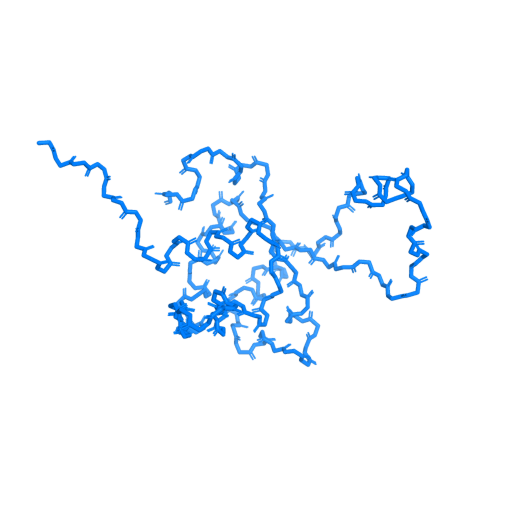TOM 672 C C . TRP A 1 83 ? -12.470 10.379 -10.525 1.00 81.19 83 TRP A C 1
ATOM 674 O O . TRP A 1 83 ? -12.723 9.358 -9.896 1.00 81.19 83 TRP A O 1
ATOM 684 N N . ASN A 1 84 ? -11.582 11.284 -10.095 1.00 78.56 84 ASN A N 1
ATOM 685 C CA . ASN A 1 84 ? -10.790 11.117 -8.865 1.00 78.56 84 ASN A CA 1
ATOM 686 C C . ASN A 1 84 ? -11.603 11.292 -7.575 1.00 78.56 84 ASN A C 1
ATOM 688 O O . ASN A 1 84 ? -11.214 10.789 -6.530 1.00 78.56 84 ASN A O 1
ATOM 692 N N . GLY A 1 85 ? -12.732 12.002 -7.630 1.00 74.75 85 GLY A N 1
ATOM 693 C CA . GLY A 1 85 ? -13.641 12.155 -6.492 1.00 74.75 85 GLY A CA 1
ATOM 694 C C . GLY A 1 85 ? -14.564 10.956 -6.254 1.00 74.75 85 GLY A C 1
ATOM 695 O O . GLY A 1 85 ? -15.420 11.024 -5.371 1.00 74.75 85 GLY A O 1
ATOM 696 N N . ARG A 1 86 ? -14.461 9.884 -7.053 1.00 73.12 86 ARG A N 1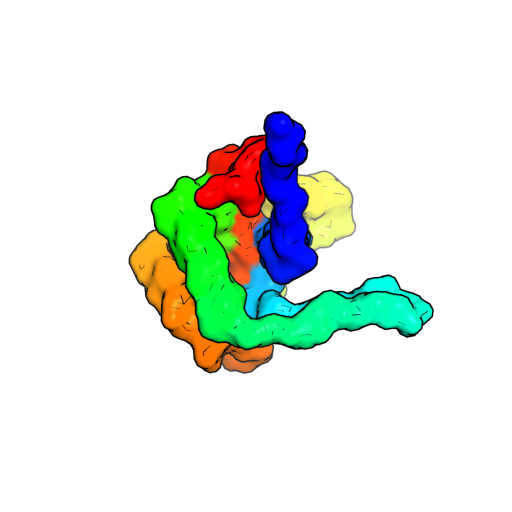
ATOM 697 C CA . ARG A 1 86 ? -15.285 8.682 -6.877 1.00 73.12 86 ARG A CA 1
ATOM 698 C C . ARG A 1 86 ? -14.857 7.911 -5.628 1.00 73.12 86 ARG A C 1
ATOM 700 O O . ARG A 1 86 ? -13.668 7.880 -5.315 1.00 73.12 86 ARG A O 1
ATOM 707 N N . PRO A 1 87 ? -15.800 7.233 -4.947 1.00 72.94 87 PRO A N 1
ATOM 708 C CA . PRO A 1 87 ? -15.445 6.256 -3.933 1.00 72.94 87 PRO A CA 1
ATOM 709 C C . PRO A 1 87 ? -14.500 5.216 -4.532 1.00 72.94 87 PRO A C 1
ATOM 711 O O . PRO A 1 87 ? -14.793 4.628 -5.577 1.00 72.94 87 PRO A O 1
ATOM 714 N N . ARG A 1 88 ? -13.364 5.015 -3.873 1.00 82.38 88 ARG A N 1
ATOM 715 C CA . ARG A 1 88 ? -12.410 3.968 -4.227 1.00 82.38 88 ARG A CA 1
ATOM 716 C C . ARG A 1 88 ? -13.027 2.628 -3.852 1.00 82.38 88 ARG A C 1
ATOM 718 O O . ARG A 1 88 ? -13.593 2.488 -2.769 1.00 82.38 88 ARG A O 1
ATOM 725 N N . VAL A 1 89 ? -12.956 1.663 -4.760 1.00 82.94 89 VAL A N 1
ATOM 726 C CA . VAL A 1 89 ? -13.457 0.313 -4.500 1.00 82.94 89 VAL A CA 1
ATOM 727 C C . VAL A 1 89 ? -12.273 -0.531 -4.054 1.00 82.94 89 VAL A C 1
ATOM 729 O O . VAL A 1 89 ? -11.368 -0.817 -4.837 1.00 82.94 89 VAL A O 1
ATOM 732 N N . GLY A 1 90 ? -12.270 -0.872 -2.769 1.00 86.62 90 GLY A N 1
ATOM 733 C CA . GLY A 1 90 ? -11.302 -1.779 -2.171 1.00 86.62 90 GLY A CA 1
ATOM 734 C C . GLY A 1 90 ? -11.851 -3.195 -2.020 1.00 86.62 90 GLY A C 1
ATOM 735 O O . GLY A 1 90 ? -13.072 -3.384 -1.989 1.00 86.62 90 GLY A O 1
ATOM 736 N N . PRO A 1 91 ? -10.971 -4.205 -1.927 1.00 92.44 91 PRO A N 1
ATOM 737 C CA . PRO A 1 91 ? -11.377 -5.530 -1.485 1.00 92.44 91 PRO A CA 1
ATOM 738 C C . PRO A 1 91 ? -11.917 -5.475 -0.045 1.00 92.44 91 PRO A C 1
ATOM 740 O O . PRO A 1 91 ? -11.652 -4.534 0.703 1.00 92.44 91 PRO A O 1
ATOM 743 N N . ALA A 1 92 ? -12.657 -6.508 0.362 1.00 94.50 92 ALA A N 1
ATOM 744 C CA . ALA A 1 92 ? -13.063 -6.656 1.758 1.00 94.50 92 ALA A CA 1
ATOM 745 C C . ALA A 1 92 ? -11.830 -6.704 2.685 1.00 94.50 92 ALA A C 1
ATOM 747 O O . ALA A 1 92 ? -10.758 -7.152 2.267 1.00 94.50 92 ALA A O 1
ATOM 748 N N . ALA A 1 93 ? -11.967 -6.245 3.932 1.00 94.69 93 ALA A N 1
ATOM 749 C CA . ALA A 1 93 ? -10.834 -6.046 4.840 1.00 94.69 93 ALA A CA 1
ATOM 750 C C . ALA A 1 93 ? -10.018 -7.331 5.068 1.00 94.69 93 ALA A C 1
ATOM 752 O O . ALA A 1 93 ? -8.790 -7.295 5.099 1.00 94.69 93 ALA A O 1
ATOM 753 N N . GLU A 1 94 ? -10.681 -8.482 5.153 1.00 96.88 94 GLU A N 1
ATOM 754 C CA . GLU A 1 94 ? -10.047 -9.792 5.271 1.00 96.88 94 GLU A CA 1
ATOM 755 C C . GLU A 1 94 ? -9.216 -10.165 4.036 1.00 96.88 94 GLU A C 1
ATOM 757 O O . GLU A 1 94 ? -8.138 -10.746 4.167 1.00 96.88 94 GLU A O 1
ATOM 762 N N . VAL A 1 95 ? -9.675 -9.785 2.841 1.00 97.12 95 VAL A N 1
ATOM 763 C CA . VAL A 1 95 ? -8.955 -10.010 1.582 1.00 97.12 95 VAL A CA 1
ATOM 764 C C . VAL A 1 95 ? -7.774 -9.051 1.479 1.00 97.12 95 VAL A C 1
ATOM 766 O O . VAL A 1 95 ? -6.675 -9.488 1.144 1.00 97.12 95 VAL A O 1
ATOM 769 N N . ALA A 1 96 ? -7.974 -7.772 1.814 1.00 97.06 96 ALA A N 1
ATOM 770 C CA . ALA A 1 96 ? -6.911 -6.770 1.863 1.00 97.06 96 ALA A CA 1
ATOM 771 C C . ALA A 1 96 ? -5.779 -7.227 2.792 1.00 97.06 96 ALA A C 1
ATOM 773 O O . ALA A 1 96 ? -4.622 -7.303 2.383 1.00 97.06 96 ALA A O 1
ATOM 774 N N . ARG A 1 97 ? -6.132 -7.634 4.015 1.00 97.88 97 ARG A N 1
ATOM 775 C CA . ARG A 1 97 ? -5.177 -8.142 4.996 1.00 97.88 97 ARG A CA 1
ATOM 776 C C . ARG A 1 97 ? -4.455 -9.392 4.501 1.00 97.88 97 ARG A C 1
ATOM 778 O O . ARG A 1 97 ? -3.240 -9.469 4.636 1.00 97.88 97 ARG A O 1
ATOM 785 N N . ALA A 1 98 ? -5.175 -10.348 3.907 1.00 97.88 98 ALA A N 1
ATOM 786 C CA . ALA A 1 98 ? -4.578 -11.567 3.360 1.00 97.88 98 ALA A CA 1
ATOM 787 C C . ALA A 1 98 ? -3.563 -11.270 2.243 1.00 97.88 98 ALA A C 1
ATOM 789 O O . ALA A 1 98 ? -2.505 -11.896 2.198 1.00 97.88 98 ALA A O 1
ATOM 790 N N . VAL A 1 99 ? -3.861 -10.301 1.369 1.00 97.81 99 VAL A N 1
ATOM 791 C CA . VAL A 1 99 ? -2.912 -9.824 0.354 1.00 97.81 99 VAL A CA 1
ATOM 792 C C . VAL A 1 99 ? -1.700 -9.172 1.012 1.00 97.81 99 VAL A C 1
ATOM 794 O O . VAL A 1 99 ? -0.573 -9.473 0.624 1.00 97.81 99 VAL A O 1
ATOM 797 N N . LEU A 1 100 ? -1.906 -8.319 2.018 1.00 98.12 100 LEU A N 1
ATOM 798 C CA . LEU A 1 100 ? -0.807 -7.635 2.699 1.00 98.12 100 LEU A CA 1
ATOM 799 C C . LEU A 1 100 ? 0.119 -8.598 3.456 1.00 98.12 100 LEU A C 1
ATOM 801 O O . LEU A 1 100 ? 1.313 -8.339 3.566 1.00 98.12 100 LEU A O 1
ATOM 805 N N . THR A 1 101 ? -0.396 -9.725 3.950 1.00 98.38 101 THR A N 1
ATOM 806 C CA . THR A 1 101 ? 0.407 -10.753 4.633 1.00 98.38 101 THR A CA 1
ATOM 807 C C . THR A 1 101 ? 1.178 -11.686 3.697 1.00 98.38 101 THR A C 1
ATOM 809 O O . THR A 1 101 ? 1.956 -12.505 4.181 1.00 98.38 101 THR A O 1
ATOM 812 N N . ASP A 1 102 ? 0.964 -11.600 2.381 1.00 97.81 102 ASP A N 1
ATOM 813 C CA . ASP A 1 102 ? 1.593 -12.481 1.391 1.00 97.81 102 ASP A CA 1
ATOM 814 C C . ASP A 1 102 ? 2.346 -11.676 0.315 1.00 97.81 102 ASP A C 1
ATOM 816 O O . ASP A 1 102 ? 1.886 -11.553 -0.828 1.00 97.81 102 ASP A O 1
ATOM 820 N N . PRO A 1 103 ? 3.523 -11.117 0.656 1.00 97.12 103 PRO A N 1
ATOM 821 C CA . PRO A 1 103 ? 4.293 -10.283 -0.263 1.00 97.12 103 PRO A CA 1
ATOM 822 C C . PRO A 1 103 ? 4.817 -11.039 -1.490 1.00 97.12 103 PRO A C 1
ATOM 824 O O . PRO A 1 103 ? 5.133 -10.418 -2.501 1.00 97.12 103 PRO A O 1
ATOM 827 N N . ALA A 1 104 ? 4.846 -12.377 -1.470 1.00 96.81 104 ALA A N 1
ATOM 828 C CA . ALA A 1 104 ? 5.201 -13.174 -2.645 1.00 96.81 104 ALA A CA 1
ATOM 829 C C . ALA A 1 104 ? 4.189 -13.012 -3.795 1.00 96.81 104 ALA A C 1
ATOM 831 O O . ALA A 1 104 ? 4.502 -13.302 -4.952 1.00 96.81 104 ALA A O 1
ATOM 832 N N . ARG A 1 105 ? 2.976 -12.530 -3.496 1.00 95.56 105 ARG A N 1
ATOM 833 C CA . ARG A 1 105 ? 1.950 -12.228 -4.497 1.00 95.56 105 ARG A CA 1
ATOM 834 C C . ARG A 1 105 ? 2.070 -10.826 -5.075 1.00 95.56 105 ARG A C 1
ATOM 836 O O . ARG A 1 105 ? 1.374 -10.555 -6.046 1.00 95.56 105 ARG A O 1
ATOM 843 N N . TRP A 1 106 ? 2.907 -9.940 -4.543 1.00 96.12 106 TRP A N 1
ATOM 844 C CA . TRP A 1 106 ? 3.022 -8.559 -5.019 1.00 96.12 106 TRP A CA 1
ATOM 845 C C . TRP A 1 106 ? 3.920 -8.478 -6.253 1.00 96.12 106 TRP A C 1
ATOM 847 O O . TRP A 1 106 ? 5.068 -8.052 -6.199 1.00 96.12 106 TRP A O 1
ATOM 857 N N . THR A 1 107 ? 3.410 -8.940 -7.389 1.00 94.69 107 THR A N 1
ATOM 858 C CA . THR A 1 107 ? 4.163 -8.969 -8.645 1.00 94.69 107 THR A CA 1
ATOM 859 C C . THR A 1 107 ? 3.413 -8.201 -9.720 1.00 94.69 107 THR A C 1
ATOM 861 O O . THR A 1 107 ? 2.184 -8.201 -9.738 1.00 94.69 107 THR A O 1
ATOM 864 N N . GLY A 1 108 ? 4.137 -7.612 -10.677 1.00 91.88 108 GLY A N 1
ATOM 865 C CA . GLY A 1 108 ? 3.543 -6.919 -11.832 1.00 91.88 108 GLY A CA 1
ATOM 866 C C . GLY A 1 108 ? 2.777 -7.833 -12.805 1.00 91.88 108 GLY A C 1
ATOM 867 O O . GLY A 1 108 ? 2.416 -7.410 -13.897 1.00 91.88 108 GLY A O 1
ATOM 868 N N . ALA A 1 109 ? 2.559 -9.099 -12.438 1.00 92.69 109 ALA A N 1
ATOM 869 C CA . ALA A 1 109 ? 1.788 -10.082 -13.192 1.00 92.69 109 ALA A CA 1
ATOM 870 C C . ALA A 1 109 ? 0.576 -10.617 -12.409 1.00 92.69 109 ALA A C 1
ATOM 872 O O . ALA A 1 109 ? -0.161 -11.451 -12.935 1.00 92.69 109 ALA A O 1
ATOM 873 N N . SER A 1 110 ? 0.369 -10.188 -11.159 1.00 93.62 110 SER A N 1
ATOM 874 C CA . SER A 1 110 ? -0.743 -10.647 -10.326 1.00 93.62 110 SER A CA 1
ATOM 875 C C . SER A 1 110 ? -1.749 -9.522 -10.083 1.00 93.62 110 SER A C 1
ATOM 877 O O . SER A 1 110 ? -1.378 -8.361 -9.927 1.00 93.62 110 SER A O 1
ATOM 879 N N . GLU A 1 111 ? -3.029 -9.875 -9.961 1.00 91.94 111 GLU A N 1
ATOM 880 C CA . GLU A 1 111 ? -4.074 -8.919 -9.563 1.00 91.94 111 GLU A CA 1
ATOM 881 C C . GLU A 1 111 ? -3.780 -8.274 -8.201 1.00 91.94 111 GLU A C 1
ATOM 883 O O . GLU A 1 111 ? -4.082 -7.105 -7.987 1.00 91.94 111 GLU A O 1
ATOM 888 N N . ALA A 1 112 ? -3.147 -9.020 -7.288 1.00 94.00 112 ALA A N 1
ATOM 889 C CA . ALA A 1 112 ? -2.759 -8.510 -5.979 1.00 94.00 112 ALA A CA 1
ATOM 890 C C . ALA A 1 112 ? -1.684 -7.418 -6.088 1.00 94.00 112 ALA A C 1
ATOM 892 O O . ALA A 1 112 ? -1.743 -6.443 -5.349 1.00 94.00 112 ALA A O 1
ATOM 893 N N . GLY A 1 113 ? -0.736 -7.553 -7.019 1.00 93.88 113 GLY A N 1
ATOM 894 C CA . GLY A 1 113 ? 0.295 -6.547 -7.255 1.00 93.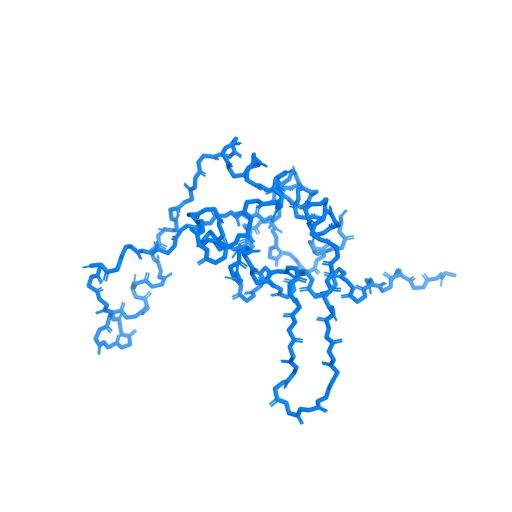88 113 GLY A CA 1
ATOM 895 C C . GLY A 1 113 ? -0.279 -5.213 -7.725 1.00 93.88 113 GLY A C 1
ATOM 896 O O . GLY A 1 113 ? 0.249 -4.174 -7.346 1.00 93.88 113 GLY A O 1
ATOM 897 N N . PHE A 1 114 ? -1.377 -5.232 -8.488 1.00 94.56 114 PHE A N 1
ATOM 898 C CA . PHE A 1 114 ? -2.045 -4.030 -9.005 1.00 94.56 114 PHE A CA 1
ATOM 899 C C . PHE A 1 114 ? -3.011 -3.360 -8.018 1.00 94.56 114 PHE A C 1
ATOM 901 O O . PHE A 1 114 ? -3.629 -2.350 -8.360 1.00 94.56 114 PHE A O 1
ATOM 908 N N . LEU A 1 115 ? -3.131 -3.865 -6.787 1.00 96.06 115 LEU A N 1
ATOM 909 C CA . LEU A 1 115 ? -3.764 -3.091 -5.723 1.00 96.06 115 LEU A CA 1
ATOM 910 C C . LEU A 1 115 ? -2.861 -1.918 -5.339 1.00 96.06 115 LEU A C 1
ATOM 912 O O . LEU A 1 115 ? -1.637 -2.044 -5.275 1.00 96.06 115 LEU A O 1
ATOM 916 N N . ARG A 1 116 ? -3.489 -0.774 -5.087 1.00 95.62 116 ARG A N 1
ATOM 917 C CA . ARG A 1 116 ? -2.829 0.476 -4.725 1.00 95.62 116 ARG A CA 1
ATOM 918 C C . ARG A 1 116 ? -2.998 0.758 -3.246 1.00 95.62 116 ARG A C 1
ATOM 920 O O . ARG A 1 116 ? -4.069 0.519 -2.680 1.00 95.62 116 ARG A O 1
ATOM 927 N N . LEU A 1 117 ? -1.946 1.298 -2.647 1.00 95.31 117 LEU A N 1
ATOM 928 C CA . LEU A 1 117 ? -1.979 1.815 -1.286 1.00 95.31 117 LEU A CA 1
ATOM 929 C C . LEU A 1 117 ? -2.745 3.138 -1.238 1.00 95.31 117 LEU A C 1
ATOM 931 O O . LEU A 1 117 ? -2.757 3.902 -2.198 1.00 95.31 117 LEU A O 1
ATOM 935 N N . SER A 1 118 ? -3.388 3.436 -0.118 1.00 93.00 118 SER A N 1
ATOM 936 C CA . SER A 1 118 ? -3.880 4.783 0.163 1.00 93.00 118 SER A CA 1
ATOM 937 C C . SER A 1 118 ? -3.942 5.018 1.662 1.00 93.00 118 SER A C 1
ATOM 939 O O . SER A 1 118 ? -4.139 4.086 2.443 1.00 93.00 118 SER A O 1
ATOM 941 N N . LEU A 1 119 ? -3.817 6.282 2.062 1.00 91.50 119 LEU A N 1
ATOM 942 C CA . LEU A 1 119 ? -4.116 6.686 3.428 1.00 91.50 119 LEU A CA 1
ATOM 943 C C . LEU A 1 119 ? -5.619 6.592 3.679 1.00 91.50 119 LEU A C 1
ATOM 945 O O . LEU A 1 119 ? -6.422 7.218 2.969 1.00 91.50 119 LEU A O 1
ATOM 949 N N . SER A 1 120 ? -5.978 5.903 4.760 1.00 87.62 120 SER A N 1
ATOM 950 C CA . SER A 1 120 ? -7.321 5.985 5.322 1.00 87.62 120 SER A CA 1
ATOM 951 C C . SER A 1 120 ? -7.596 7.411 5.824 1.00 87.62 120 SER A C 1
ATOM 953 O O . SER A 1 120 ? -6.725 8.288 5.845 1.00 87.62 120 SER A O 1
ATOM 955 N N . SER A 1 121 ? -8.814 7.665 6.301 1.00 83.12 121 SER A N 1
ATOM 956 C CA . SER A 1 121 ? -9.105 8.948 6.961 1.00 83.12 121 SER A CA 1
ATOM 957 C C . SER A 1 121 ? -8.251 9.172 8.217 1.00 83.12 121 SER A C 1
ATOM 959 O O . SER A 1 121 ? -7.873 10.309 8.490 1.00 83.12 121 SER A O 1
ATOM 961 N N . ALA A 1 122 ? -7.916 8.105 8.953 1.00 79.81 122 ALA A N 1
ATOM 962 C CA . ALA A 1 122 ? -7.056 8.169 10.135 1.00 79.81 122 ALA A CA 1
ATOM 963 C C . ALA A 1 122 ? -5.570 8.318 9.765 1.00 79.81 122 ALA A C 1
ATOM 965 O O . ALA A 1 122 ? -4.848 9.055 10.433 1.00 79.81 122 ALA A O 1
ATOM 966 N N . GLY A 1 123 ? -5.137 7.710 8.654 1.00 77.00 123 GLY A N 1
ATOM 967 C CA . GLY A 1 123 ? -3.766 7.806 8.139 1.00 77.00 123 GLY A CA 1
ATOM 968 C C . GLY A 1 123 ? -3.329 9.211 7.715 1.00 77.00 123 GLY A C 1
ATOM 969 O O . GLY A 1 123 ? -2.142 9.473 7.582 1.00 77.00 123 GLY A O 1
ATOM 970 N N . ARG A 1 124 ? -4.269 10.144 7.511 1.00 77.94 124 ARG A N 1
ATOM 971 C CA . ARG A 1 124 ? -3.975 11.534 7.100 1.00 77.94 124 ARG A CA 1
ATOM 972 C C . ARG A 1 124 ? -3.553 12.453 8.250 1.00 77.94 124 ARG A C 1
ATOM 974 O O . ARG A 1 124 ? -3.257 13.622 8.001 1.00 77.94 124 ARG A O 1
ATOM 981 N N . GLY A 1 125 ? -3.577 11.977 9.495 1.00 68.88 125 GLY A N 1
ATOM 982 C CA . GLY A 1 125 ? -3.069 12.740 10.636 1.00 68.88 125 GLY A CA 1
ATOM 983 C C . GLY A 1 125 ? -1.554 12.945 10.542 1.00 68.88 125 GLY A C 1
ATOM 984 O O . GLY A 1 125 ? -0.843 12.046 10.114 1.00 68.88 125 GLY A O 1
ATOM 985 N N . LEU A 1 126 ? -1.049 14.108 10.971 1.00 55.81 126 LEU A N 1
ATOM 986 C CA . LEU A 1 126 ? 0.389 14.441 10.931 1.00 55.81 126 LEU A CA 1
ATOM 987 C C . LEU A 1 126 ? 1.280 13.436 11.687 1.00 55.81 126 LEU A C 1
ATOM 989 O O . LEU A 1 126 ? 2.444 13.277 11.330 1.00 55.81 126 LEU A O 1
ATOM 993 N N . ASP A 1 127 ? 0.717 12.742 12.680 1.00 62.66 127 ASP A N 1
ATOM 994 C CA . ASP A 1 127 ? 1.428 11.773 13.523 1.00 62.66 127 ASP A CA 1
ATOM 995 C C . ASP A 1 127 ? 1.139 10.306 13.150 1.00 62.66 127 ASP A C 1
ATOM 997 O O . ASP A 1 127 ? 1.700 9.383 13.737 1.00 62.66 127 ASP A O 1
ATOM 1001 N N . ALA A 1 128 ? 0.254 10.077 12.174 1.00 61.12 128 ALA A N 1
ATOM 1002 C CA . ALA A 1 128 ? -0.249 8.750 11.825 1.00 61.12 128 ALA A CA 1
ATOM 1003 C C . ALA A 1 128 ? 0.835 7.833 11.241 1.00 61.12 128 ALA A C 1
ATOM 1005 O O . ALA A 1 128 ? 0.781 6.625 11.423 1.00 61.12 128 ALA A O 1
ATOM 1006 N N . ALA A 1 129 ? 1.836 8.400 10.568 1.00 57.62 129 ALA A N 1
ATOM 1007 C CA . ALA A 1 129 ? 2.948 7.643 9.998 1.00 57.62 129 ALA A CA 1
ATOM 1008 C C . ALA A 1 129 ? 3.892 7.045 11.062 1.00 57.62 129 ALA A C 1
ATOM 1010 O O . ALA A 1 129 ? 4.678 6.152 10.751 1.00 57.62 129 ALA A O 1
ATOM 1011 N N . TRP A 1 130 ? 3.824 7.539 12.306 1.00 63.44 130 TRP A N 1
ATOM 1012 C CA . TRP A 1 130 ? 4.838 7.320 13.346 1.00 63.44 130 TRP A CA 1
ATOM 1013 C C . TRP A 1 130 ? 4.347 6.472 14.529 1.00 63.44 130 TRP A C 1
ATOM 1015 O O . TRP A 1 130 ? 5.044 6.383 15.540 1.00 63.44 130 TRP A O 1
ATOM 1025 N N . THR A 1 131 ? 3.140 5.901 14.436 1.00 53.44 131 THR A N 1
ATOM 1026 C CA . THR A 1 131 ? 2.520 5.067 15.489 1.00 53.44 131 THR A CA 1
ATOM 1027 C C . THR A 1 131 ? 2.563 3.590 15.126 1.00 53.44 131 THR A C 1
ATOM 1029 O O . THR A 1 131 ? 2.742 2.781 16.063 1.00 53.44 131 THR A O 1
#

Sequence (131 aa):
MQPLDEPTEFVEQMYLAVVEESWLWEVPLGVPDGHGGYEHGPWDPAECSRQLVTWFDAGLVELYADPPDDAPRPRDLREWRAWNGRPRVGPAAEVARAVLTDPARWTGASEAGFLRLSLSSAGRGLDAAWT

pLDDT: mean 85.51, std 13.53, range [39.78, 98.38]

Solvent-accessible surface area (backbone atoms only — not comparable to full-atom values): 7609 Å² total; per-residue (Å²): 133,78,71,82,78,76,75,52,70,68,58,51,52,53,47,47,39,28,74,72,35,37,38,47,35,48,62,35,61,39,54,71,72,81,76,86,65,64,68,46,62,63,47,60,44,70,57,54,23,53,53,52,41,52,36,35,78,70,48,26,41,44,53,27,50,72,78,61,89,85,53,87,73,58,89,47,72,67,47,40,52,58,59,71,68,48,86,77,56,45,66,58,70,70,55,44,51,53,51,38,74,37,47,92,48,33,31,96,86,36,77,63,5,57,28,20,36,32,61,28,86,59,26,68,43,96,62,45,86,79,114

Secondary structure (DSSP, 8-state):
-PPPPPPPHHHHHHHHHHHTT-BTTTGGG-EE-SSS-PEE----HHHHHHHHHHHHHTTSEEEEEPPPTTS---SSHHHHHHHHTSPP-PPPHHHHHHHHT-GGG-STTSTTTTEEEEE-TTTTSTTGGG-

Nearest PDB structures (foldseek):
  8tvu-assembly1_B  TM=2.007E-01  e=6.555E+00  Salmonella phage P22

Mean predicted aligned error: 6.67 Å

Radius of gyration: 15.85 Å; Cα contacts (8 Å, |Δi|>4): 163; chains: 1; bounding box: 37×32×48 Å

Foldseek 3Di:
DDPPDDDDLLLVQLLVQQAVQHFLLCSQVFDDPPPPDDTRDNHDLQVSLVLVLVLLVVVFKFKFADDDPPPDDDPDPVSVVVNVPDDTHGDDSVVRNVLSNCSVQLHPVHPSVRITMYTGPQNPDPCSSPD